Protein AF-A0A1W9X5B7-F1 (afdb_monomer_lite)

Radius of gyration: 15.79 Å; chains: 1; bounding box: 36×24×44 Å

pLDDT: mean 88.83, std 8.89, range [39.59, 96.38]

Secondary structure (DSSP, 8-state):
-EEEEEES-SS-EEEEEEESS-SSEEEEEEE-SSS-EEEEEEE-SSS-EEEEEEE-SSS-EEEEEEE--SS-EEEEEEES-BS-EEEEEEES-BS-EEEEEEES--SSEEEEEEES------

Foldseek 3Di:
DEEQDEEDADCEYEHQHYEEAHPPYYHQDYEYAYPDYYHQDYEYAHPDDEHQHYEYEAYEYEHQDYEYHYAEYYHQHYEYEHAEYEHQDEAYEYCEHAHQDYEEEHVVYYHVHYHYDDDPDD

Sequence (122 aa):
MVGRFVVGDSSALVGQFVVGDSSPLVGWFVVGDSSPLVGWFVVGDSSPLVGRFVVGDRLPLVGRFVVGDCSALVGQFVVGDSSPLVGRFVVGDSSALVGQFVVGDSSPLVGRFVVGDSSPYL

Structure (mmCIF, N/CA/C/O backbone):
data_AF-A0A1W9X5B7-F1
#
_entry.id   AF-A0A1W9X5B7-F1
#
loop_
_atom_site.group_PDB
_atom_site.id
_atom_site.type_symbol
_atom_site.label_atom_id
_atom_site.label_alt_id
_atom_site.label_comp_id
_atom_site.label_asym_id
_atom_site.label_entity_id
_atom_site.label_seq_id
_atom_site.pdbx_PDB_ins_code
_atom_site.Cartn_x
_atom_site.Cartn_y
_atom_site.Cartn_z
_atom_site.occupancy
_atom_site.B_iso_or_equiv
_atom_site.auth_seq_id
_atom_site.auth_comp_id
_atom_site.auth_asym_id
_atom_site.auth_atom_id
_atom_site.pdbx_PDB_model_num
ATOM 1 N N . MET A 1 1 ? 19.102 2.994 -16.096 1.00 81.69 1 MET A N 1
ATOM 2 C CA . MET A 1 1 ? 18.568 3.700 -17.286 1.00 81.69 1 MET A CA 1
ATOM 3 C C . MET A 1 1 ? 17.786 4.930 -16.839 1.00 81.69 1 MET A C 1
ATOM 5 O O . MET A 1 1 ? 17.126 4.844 -15.811 1.00 81.69 1 MET A O 1
ATOM 9 N N . VAL A 1 2 ? 17.872 6.052 -17.569 1.00 87.88 2 VAL A N 1
ATOM 10 C CA . VAL A 1 2 ? 17.114 7.284 -17.269 1.00 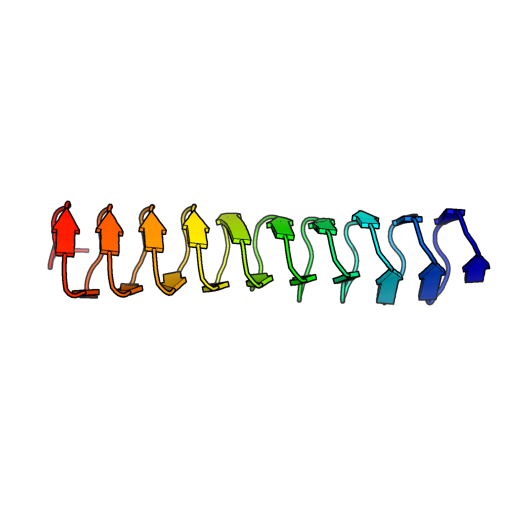87.88 2 VAL A CA 1
ATOM 11 C C . VAL A 1 2 ? 16.281 7.695 -18.479 1.00 87.88 2 VAL A C 1
ATOM 13 O O . VAL A 1 2 ? 16.796 7.689 -19.595 1.00 87.88 2 VAL A O 1
ATOM 16 N N . GLY A 1 3 ? 15.017 8.067 -18.280 1.00 90.88 3 GLY A N 1
ATOM 17 C CA . GLY A 1 3 ? 14.159 8.494 -19.384 1.00 90.88 3 GLY A CA 1
ATOM 18 C C . GLY A 1 3 ? 12.766 8.938 -18.958 1.00 90.88 3 GLY A C 1
ATOM 19 O O . GLY A 1 3 ? 12.404 8.909 -17.788 1.00 90.88 3 GLY A O 1
ATOM 20 N N . ARG A 1 4 ? 11.951 9.364 -19.926 1.00 93.31 4 ARG A N 1
ATOM 21 C CA . ARG A 1 4 ? 10.544 9.699 -19.664 1.00 93.31 4 ARG A CA 1
ATOM 22 C C . ARG A 1 4 ? 9.717 8.442 -19.378 1.00 93.31 4 ARG A C 1
ATOM 24 O O . ARG A 1 4 ? 8.970 8.414 -18.407 1.00 93.31 4 ARG A O 1
ATOM 31 N N . PHE A 1 5 ? 9.906 7.419 -20.204 1.00 95.31 5 PHE A N 1
ATOM 32 C CA . PHE A 1 5 ? 9.345 6.082 -20.049 1.00 95.31 5 PHE A CA 1
ATOM 33 C C . PHE A 1 5 ? 10.513 5.106 -20.006 1.00 95.31 5 PHE A C 1
ATOM 35 O O . PHE A 1 5 ? 11.326 5.084 -20.931 1.00 95.31 5 PHE A O 1
ATOM 42 N N . VAL A 1 6 ? 10.631 4.362 -18.915 1.00 93.06 6 VAL A N 1
ATOM 43 C CA . VAL A 1 6 ? 11.735 3.436 -18.684 1.00 93.06 6 VAL A CA 1
ATOM 44 C C . VAL A 1 6 ? 11.152 2.073 -18.360 1.00 93.06 6 VAL A C 1
ATOM 46 O O . VAL A 1 6 ? 10.420 1.936 -17.384 1.00 93.06 6 VAL A O 1
ATOM 49 N N . VAL A 1 7 ? 11.475 1.088 -19.194 1.00 92.31 7 VAL A N 1
ATOM 50 C CA . VAL A 1 7 ? 11.076 -0.307 -19.002 1.00 92.31 7 VAL A CA 1
ATOM 51 C C . VAL A 1 7 ? 12.308 -1.192 -19.110 1.00 92.31 7 VAL A C 1
ATOM 53 O O . VAL A 1 7 ? 13.096 -1.005 -20.040 1.00 92.31 7 VAL A O 1
ATOM 56 N N . GLY A 1 8 ? 12.478 -2.132 -18.183 1.00 87.88 8 GLY A N 1
ATOM 57 C CA . GLY A 1 8 ? 13.478 -3.192 -18.308 1.00 87.88 8 GLY A CA 1
ATOM 58 C C . GLY A 1 8 ? 14.073 -3.681 -16.989 1.00 87.88 8 GLY A C 1
ATOM 59 O O . GLY A 1 8 ? 13.597 -3.366 -15.901 1.00 87.88 8 GLY A O 1
ATOM 60 N N . ASP A 1 9 ? 15.171 -4.424 -17.121 1.00 85.00 9 ASP A N 1
ATOM 61 C CA . ASP A 1 9 ? 15.699 -5.285 -16.049 1.00 85.00 9 ASP A CA 1
ATOM 62 C C . ASP A 1 9 ? 17.163 -4.924 -15.731 1.00 85.00 9 ASP A C 1
ATOM 64 O O . ASP A 1 9 ? 18.046 -5.765 -15.573 1.00 85.00 9 ASP A O 1
ATOM 68 N N . SER A 1 10 ? 17.462 -3.623 -15.743 1.00 82.00 10 SER A N 1
ATOM 69 C CA . SER A 1 10 ? 18.796 -3.102 -15.430 1.00 82.00 10 SER A CA 1
ATOM 70 C C . SER A 1 10 ? 19.064 -3.108 -13.922 1.00 82.00 10 SER A C 1
ATOM 72 O O . SER A 1 10 ? 18.189 -3.358 -13.108 1.00 82.00 10 SER A O 1
ATOM 74 N N . SER A 1 11 ? 20.275 -2.742 -13.499 1.00 86.75 11 SER A N 1
ATOM 75 C CA . SER A 1 11 ? 20.535 -2.571 -12.065 1.00 86.75 11 SER A CA 1
ATOM 76 C C . SER A 1 11 ? 19.661 -1.485 -11.429 1.00 86.75 11 SER A C 1
ATOM 78 O O . SER A 1 11 ? 19.235 -1.655 -10.304 1.00 86.75 11 SER A O 1
ATOM 80 N N . ALA A 1 12 ? 19.362 -0.388 -12.130 1.00 91.06 12 ALA A N 1
ATOM 81 C CA . ALA A 1 12 ? 18.501 0.683 -11.624 1.00 91.06 12 ALA A CA 1
ATOM 82 C C . ALA A 1 12 ? 17.758 1.395 -12.759 1.00 91.06 12 ALA A C 1
ATOM 84 O O . ALA A 1 12 ? 18.337 1.649 -13.829 1.00 91.06 12 ALA A O 1
ATOM 85 N N . LEU A 1 13 ? 16.511 1.799 -12.511 1.00 92.31 13 LEU A N 1
ATOM 86 C CA . LEU A 1 13 ? 15.679 2.535 -13.464 1.00 92.31 13 LEU A CA 1
ATOM 87 C C . LEU A 1 13 ? 15.143 3.832 -12.852 1.00 92.31 13 LEU A C 1
ATOM 89 O O . LEU A 1 13 ? 14.616 3.836 -11.742 1.00 92.31 13 LEU A O 1
ATOM 93 N N . VAL A 1 14 ? 15.254 4.937 -13.594 1.00 94.12 14 VAL A N 1
ATOM 94 C CA . VAL A 1 14 ? 14.809 6.263 -13.145 1.00 94.12 14 VAL A CA 1
ATOM 95 C C . VAL A 1 14 ? 14.026 6.975 -14.245 1.00 94.12 14 VAL A C 1
ATOM 97 O O . VAL A 1 14 ? 14.517 7.110 -15.364 1.00 94.12 14 VAL A O 1
ATOM 100 N N . GLY A 1 15 ? 12.833 7.492 -13.959 1.00 94.19 15 GLY A N 1
ATOM 101 C CA . GLY A 1 15 ? 12.052 8.185 -14.986 1.00 94.19 15 GLY A CA 1
ATOM 102 C C . GLY A 1 15 ? 10.733 8.786 -14.528 1.00 94.19 15 GLY A C 1
ATOM 103 O O . GLY A 1 15 ? 10.414 8.778 -13.349 1.00 94.19 15 GLY A O 1
ATOM 104 N N . GLN A 1 16 ? 9.941 9.335 -15.454 1.00 94.94 16 GLN A N 1
ATOM 105 C CA . GLN A 1 16 ? 8.574 9.755 -15.103 1.00 94.94 16 GLN A CA 1
ATOM 106 C C . GLN A 1 16 ? 7.667 8.537 -14.912 1.00 94.94 16 GLN A C 1
ATOM 108 O O . GLN A 1 16 ? 6.968 8.463 -13.906 1.00 94.94 16 GLN A O 1
ATOM 113 N N . PHE A 1 17 ? 7.729 7.589 -15.846 1.00 96.00 17 PHE A N 1
ATOM 114 C CA . PHE A 1 17 ? 7.049 6.299 -15.787 1.00 96.00 17 PHE A CA 1
ATOM 115 C C . PHE A 1 17 ? 8.098 5.197 -15.819 1.00 96.00 17 PHE A C 1
ATOM 117 O O . PHE A 1 17 ? 8.897 5.138 -16.759 1.00 96.00 17 PHE A O 1
ATOM 124 N N . VAL A 1 18 ? 8.102 4.353 -14.796 1.00 94.69 18 VAL A N 1
ATOM 125 C CA . VAL A 1 18 ? 9.093 3.295 -14.628 1.00 94.69 18 VAL A CA 1
ATOM 126 C C . VAL A 1 18 ? 8.383 1.969 -14.396 1.00 94.69 18 VAL A C 1
ATOM 128 O O . VAL A 1 18 ? 7.538 1.881 -13.509 1.00 94.69 18 VAL A O 1
ATOM 131 N N . VAL A 1 19 ? 8.727 0.962 -15.198 1.00 93.31 19 VAL A N 1
ATOM 132 C CA . VAL A 1 19 ? 8.225 -0.410 -15.058 1.00 93.31 19 VAL A CA 1
ATOM 133 C C . VAL A 1 19 ? 9.382 -1.400 -15.142 1.00 93.31 19 VAL A C 1
ATOM 135 O O . VAL A 1 19 ? 10.208 -1.287 -16.044 1.00 93.31 19 VAL A O 1
ATOM 138 N N . GLY A 1 20 ? 9.445 -2.384 -14.255 1.00 89.81 20 GLY A N 1
ATOM 139 C CA . GLY A 1 20 ? 10.360 -3.518 -14.410 1.00 89.81 20 GLY A CA 1
ATOM 140 C C . GLY A 1 20 ? 10.835 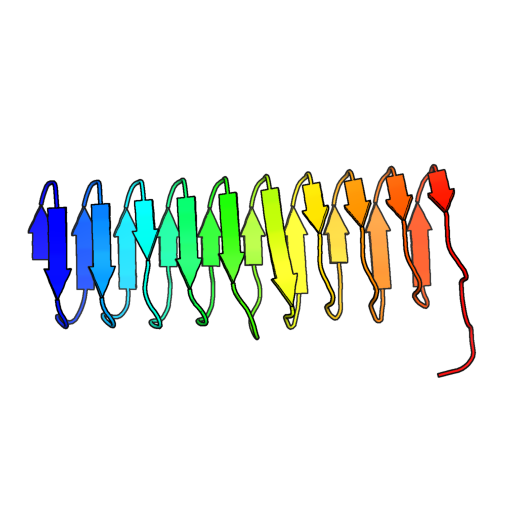-4.089 -13.087 1.00 89.81 20 GLY A C 1
ATOM 141 O O . GLY A 1 20 ? 10.445 -3.612 -12.030 1.00 89.81 20 GLY A O 1
ATOM 142 N N . ASP A 1 21 ? 11.744 -5.056 -13.155 1.00 87.00 21 ASP A N 1
ATOM 143 C CA . ASP A 1 21 ? 12.149 -5.851 -11.985 1.00 87.00 21 ASP A CA 1
ATOM 144 C C . ASP A 1 21 ? 13.564 -5.485 -11.496 1.00 87.00 21 ASP A C 1
ATOM 146 O O . ASP A 1 21 ? 14.318 -6.286 -10.948 1.00 87.00 21 ASP A O 1
ATOM 150 N N . SER A 1 22 ? 13.931 -4.218 -11.699 1.00 83.06 22 SER A N 1
ATOM 151 C CA . SER A 1 22 ? 15.250 -3.631 -11.423 1.00 83.06 22 SER A CA 1
ATOM 152 C C . SER A 1 22 ? 15.344 -3.010 -10.027 1.00 83.06 22 SER A C 1
ATOM 154 O O . SER A 1 22 ? 14.410 -2.346 -9.606 1.00 83.06 22 SER A O 1
ATOM 156 N N . SER A 1 23 ? 16.479 -3.075 -9.335 1.00 85.06 23 SER A N 1
ATOM 157 C CA . SER A 1 23 ? 16.593 -2.619 -7.933 1.00 85.06 23 SER A CA 1
ATOM 158 C C . SER A 1 23 ? 17.644 -1.513 -7.745 1.00 85.06 23 SER A C 1
ATOM 160 O O . SER A 1 23 ? 18.829 -1.849 -7.645 1.00 85.06 23 SER A O 1
ATOM 162 N N . PRO A 1 24 ? 17.286 -0.211 -7.619 1.00 89.69 24 PRO A N 1
ATOM 163 C CA . PRO A 1 24 ? 15.949 0.371 -7.376 1.00 89.69 24 PRO A CA 1
ATOM 164 C C . PRO A 1 24 ? 15.178 0.871 -8.619 1.00 89.69 24 PRO A C 1
ATOM 166 O O . PRO A 1 24 ? 15.777 1.202 -9.651 1.00 89.69 24 PRO A O 1
ATOM 169 N N . LEU A 1 25 ? 13.859 1.073 -8.457 1.00 92.31 25 LEU A N 1
ATOM 170 C CA . LEU A 1 25 ? 12.996 1.842 -9.373 1.00 92.31 25 LEU A CA 1
ATOM 171 C C . LEU A 1 25 ? 12.617 3.199 -8.751 1.00 92.31 25 LEU A C 1
ATOM 173 O O . LEU A 1 25 ? 12.078 3.257 -7.643 1.00 92.31 25 LEU A O 1
ATOM 177 N N . VAL A 1 26 ? 12.834 4.301 -9.475 1.00 93.94 26 VAL A N 1
ATOM 178 C CA . VAL A 1 26 ? 12.505 5.656 -8.992 1.00 93.94 26 VAL A CA 1
ATOM 179 C C . VAL A 1 26 ? 11.768 6.467 -10.051 1.00 93.94 26 VAL A C 1
ATOM 181 O O . VAL A 1 26 ? 12.276 6.667 -11.153 1.00 93.94 26 VAL A O 1
ATOM 184 N N . GLY A 1 27 ? 10.604 7.024 -9.718 1.00 94.00 27 GLY A N 1
ATOM 185 C CA . GLY A 1 27 ? 9.886 7.852 -10.677 1.00 94.00 27 GLY A CA 1
ATOM 186 C C . GLY A 1 27 ? 8.634 8.546 -10.179 1.00 94.00 27 GLY A C 1
ATOM 187 O O . GLY A 1 27 ? 8.369 8.623 -8.988 1.00 94.00 27 GLY A O 1
ATOM 188 N N . TRP A 1 28 ? 7.856 9.111 -11.099 1.00 95.25 28 TRP A N 1
ATOM 189 C CA . TRP A 1 28 ? 6.565 9.705 -10.740 1.00 95.25 28 TRP A CA 1
ATOM 190 C C . TRP A 1 28 ? 5.489 8.623 -10.613 1.00 95.25 28 TRP A C 1
ATOM 192 O O . TRP A 1 28 ? 4.744 8.604 -9.637 1.00 95.25 28 TRP A O 1
ATOM 202 N N . PHE A 1 29 ? 5.477 7.689 -11.562 1.00 95.94 29 PHE A N 1
ATOM 203 C CA . PHE A 1 29 ? 4.694 6.461 -11.554 1.00 95.94 29 PHE A CA 1
ATOM 204 C C . PHE A 1 29 ? 5.651 5.272 -11.644 1.00 95.94 29 PHE A C 1
ATOM 206 O O . PHE A 1 29 ? 6.453 5.204 -12.581 1.00 95.94 29 PHE A O 1
ATOM 213 N N . VAL A 1 30 ? 5.585 4.365 -10.674 1.00 94.25 30 VAL A N 1
ATOM 214 C CA . VAL A 1 30 ? 6.490 3.219 -10.556 1.00 94.25 30 VAL A CA 1
ATOM 215 C C . VAL A 1 30 ? 5.682 1.941 -10.392 1.00 94.25 30 VAL A C 1
ATOM 217 O O . VAL A 1 30 ? 4.815 1.879 -9.523 1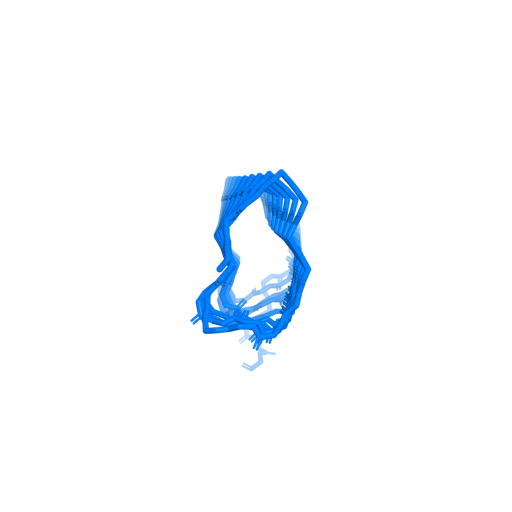.00 94.25 30 VAL A O 1
ATOM 220 N N . VAL A 1 31 ? 5.982 0.939 -11.218 1.00 93.38 31 VAL A N 1
ATOM 221 C CA . VAL A 1 31 ? 5.425 -0.415 -11.118 1.00 93.38 31 VAL A CA 1
ATOM 222 C C . VAL A 1 31 ? 6.552 -1.434 -11.186 1.00 93.38 31 VAL A C 1
ATOM 224 O O . VAL A 1 31 ? 7.415 -1.318 -12.054 1.00 93.38 31 VAL A O 1
ATOM 227 N N . GLY A 1 32 ? 6.554 -2.436 -10.319 1.00 89.56 32 GLY A N 1
ATOM 228 C CA . GLY A 1 32 ? 7.519 -3.528 -10.423 1.00 89.56 32 GLY A CA 1
ATOM 229 C C . GLY A 1 32 ? 7.660 -4.334 -9.147 1.00 89.56 32 GLY A C 1
ATOM 230 O O . GLY A 1 32 ? 7.212 -3.906 -8.087 1.00 89.56 32 GLY A O 1
ATOM 231 N N . ASP A 1 33 ? 8.351 -5.463 -9.248 1.00 85.12 33 ASP A N 1
ATOM 232 C CA . ASP A 1 33 ? 8.475 -6.421 -8.146 1.00 85.12 33 ASP A CA 1
ATOM 233 C C . ASP A 1 33 ? 9.879 -6.411 -7.517 1.00 85.12 33 ASP A C 1
ATOM 235 O O . ASP A 1 33 ? 10.386 -7.413 -7.013 1.00 85.12 33 ASP A O 1
ATOM 239 N N . SER A 1 34 ? 10.536 -5.249 -7.523 1.00 78.44 34 SER A N 1
ATOM 240 C CA . SER A 1 34 ? 11.939 -5.087 -7.123 1.00 78.44 34 SER A CA 1
ATOM 241 C C . SER A 1 34 ? 12.137 -4.179 -5.906 1.00 78.44 34 SER A C 1
ATOM 243 O O . SER A 1 34 ? 11.207 -3.588 -5.395 1.00 78.44 34 SER A O 1
ATOM 245 N N . SER A 1 35 ? 13.342 -4.046 -5.367 1.00 81.44 35 SER A N 1
ATOM 246 C CA . SER A 1 35 ? 13.560 -3.368 -4.082 1.00 81.44 35 SER A CA 1
ATOM 247 C C . SER A 1 35 ? 14.620 -2.277 -4.193 1.00 81.44 35 SER A C 1
ATOM 249 O O . SER A 1 35 ? 15.725 -2.574 -4.646 1.00 81.44 35 SER A O 1
ATOM 251 N N . PRO A 1 36 ? 14.397 -1.045 -3.693 1.00 88.38 36 PRO A N 1
ATOM 252 C CA . PRO A 1 36 ? 13.136 -0.364 -3.335 1.00 88.38 36 PRO A CA 1
ATOM 253 C C . PRO A 1 36 ? 12.374 0.252 -4.530 1.00 88.38 36 PRO A C 1
ATOM 255 O O . PRO A 1 36 ? 12.979 0.554 -5.564 1.00 88.38 36 PRO A O 1
ATOM 258 N N . LEU A 1 37 ? 11.082 0.565 -4.330 1.00 91.62 37 LEU A N 1
ATOM 259 C CA . LEU A 1 37 ? 10.278 1.414 -5.228 1.00 91.62 37 LEU A CA 1
ATOM 260 C C . LEU A 1 37 ? 9.991 2.771 -4.583 1.00 91.62 37 LEU A C 1
ATOM 262 O O . LEU A 1 37 ? 9.440 2.849 -3.482 1.00 91.62 37 LEU A O 1
ATOM 266 N N . VAL A 1 38 ? 10.294 3.855 -5.302 1.00 93.69 38 VAL A N 1
ATOM 267 C CA . VAL A 1 38 ? 10.075 5.221 -4.806 1.00 93.69 38 VAL A CA 1
ATOM 268 C C . VAL A 1 38 ? 9.390 6.091 -5.850 1.00 93.69 38 VAL A C 1
ATOM 270 O O . VAL A 1 38 ? 9.914 6.280 -6.949 1.00 93.69 38 VAL A O 1
ATOM 273 N N . GLY A 1 39 ? 8.259 6.704 -5.494 1.00 93.31 39 GLY A N 1
ATOM 274 C CA . GLY A 1 39 ? 7.601 7.629 -6.409 1.00 93.31 39 GLY A CA 1
ATOM 275 C C . GLY A 1 39 ? 6.379 8.367 -5.893 1.00 93.31 39 GLY A C 1
ATOM 276 O O . GLY A 1 39 ? 6.084 8.391 -4.706 1.00 93.31 39 GLY A O 1
ATOM 277 N N . TRP A 1 40 ? 5.657 9.036 -6.790 1.00 95.38 40 TRP A N 1
ATOM 278 C CA . TRP A 1 40 ? 4.387 9.675 -6.430 1.00 95.38 40 TRP A CA 1
ATOM 279 C C . TRP A 1 40 ? 3.254 8.653 -6.359 1.00 95.38 40 TRP A C 1
ATOM 281 O O . TRP A 1 40 ? 2.477 8.673 -5.404 1.00 95.38 40 TRP A O 1
ATOM 291 N N . PHE A 1 41 ? 3.195 7.764 -7.343 1.00 95.81 41 PHE A N 1
ATOM 292 C CA . PHE A 1 41 ? 2.330 6.596 -7.383 1.00 95.81 41 PHE A CA 1
ATOM 293 C C . PHE A 1 41 ? 3.202 5.351 -7.521 1.00 95.81 41 PHE A C 1
ATOM 295 O O . PHE A 1 41 ? 4.039 5.290 -8.424 1.00 95.81 41 PHE A O 1
ATOM 302 N N . VAL A 1 42 ? 3.029 4.396 -6.615 1.00 94.00 42 VAL A N 1
ATOM 303 C CA . VAL A 1 42 ? 3.863 3.200 -6.520 1.00 94.00 42 VAL A CA 1
ATOM 304 C C . VAL A 1 42 ? 2.971 1.972 -6.407 1.00 94.00 42 VAL A C 1
ATOM 306 O O . VAL A 1 42 ? 2.090 1.946 -5.549 1.00 94.00 42 VAL A O 1
ATOM 309 N N . VAL A 1 43 ? 3.208 0.981 -7.266 1.00 93.00 43 VAL A N 1
ATOM 310 C CA . VAL A 1 43 ? 2.554 -0.333 -7.221 1.00 93.00 43 VAL A CA 1
ATOM 311 C C . VAL A 1 43 ? 3.604 -1.427 -7.298 1.00 93.00 43 VAL A C 1
ATOM 313 O O . VAL A 1 43 ? 4.470 -1.365 -8.166 1.00 93.00 43 VAL A O 1
ATOM 316 N N . GLY A 1 44 ? 3.533 -2.428 -6.433 1.00 89.00 44 GLY A N 1
ATOM 317 C CA . GLY A 1 44 ? 4.463 -3.551 -6.497 1.00 89.00 44 GLY A CA 1
ATOM 318 C C . GLY A 1 44 ? 4.417 -4.437 -5.268 1.00 89.00 44 GLY A C 1
ATOM 319 O O . GLY A 1 44 ? 3.947 -4.018 -4.215 1.00 89.00 44 GLY A O 1
ATOM 320 N N . ASP A 1 45 ? 4.965 -5.638 -5.394 1.00 83.31 45 ASP A N 1
ATOM 321 C CA . ASP A 1 45 ? 4.919 -6.666 -4.347 1.00 83.31 45 ASP A CA 1
ATOM 322 C C . ASP A 1 45 ? 6.222 -6.764 -3.534 1.00 83.31 45 ASP A C 1
ATOM 324 O O . ASP A 1 45 ? 6.575 -7.811 -2.980 1.00 83.31 45 ASP A O 1
ATOM 328 N N . SER A 1 46 ? 6.989 -5.679 -3.503 1.00 75.06 46 SER A N 1
ATOM 329 C CA . SER A 1 46 ? 8.373 -5.648 -3.037 1.00 75.06 46 SER A CA 1
ATOM 330 C C . SER A 1 46 ? 8.582 -4.712 -1.836 1.00 75.06 46 SER A C 1
ATOM 332 O O . S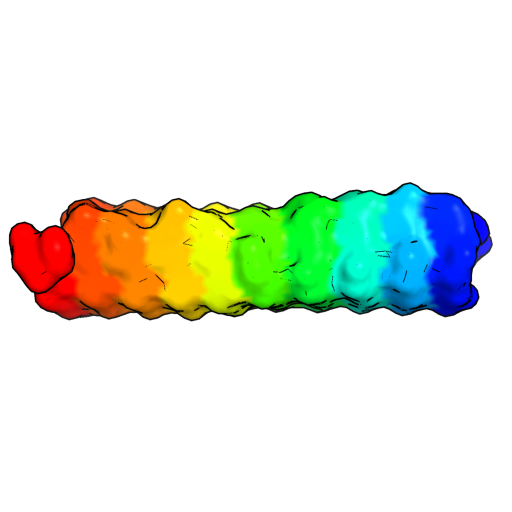ER A 1 46 ? 7.637 -4.248 -1.218 1.00 75.06 46 SER A O 1
ATOM 334 N N . SER A 1 47 ? 9.819 -4.505 -1.372 1.00 75.06 47 SER A N 1
ATOM 335 C CA . SER A 1 47 ? 10.093 -3.729 -0.146 1.00 75.06 47 SER A CA 1
ATOM 336 C C . SER A 1 47 ? 11.268 -2.798 -0.328 1.00 75.06 47 SER A C 1
ATOM 338 O O . SER A 1 47 ? 12.249 -3.219 -0.924 1.00 75.06 47 SER A O 1
ATOM 340 N N . PRO A 1 48 ? 11.287 -1.622 0.305 1.00 85.00 48 PRO A N 1
ATOM 341 C CA . PRO A 1 48 ? 10.136 -0.835 0.745 1.00 85.00 48 PRO A CA 1
ATOM 342 C C . PRO A 1 48 ? 9.441 -0.148 -0.441 1.00 85.00 48 PRO A C 1
ATOM 344 O O . PRO A 1 48 ? 10.103 0.227 -1.415 1.00 85.00 48 PRO A O 1
ATOM 347 N N . LEU A 1 49 ? 8.129 0.085 -0.320 1.00 89.75 49 LEU A N 1
ATOM 348 C CA . LEU A 1 49 ? 7.384 0.971 -1.219 1.00 89.75 49 LEU A CA 1
ATOM 349 C C . LEU A 1 49 ? 7.152 2.321 -0.541 1.00 89.75 49 LEU A C 1
ATOM 351 O O . LEU A 1 49 ? 6.533 2.404 0.524 1.00 89.75 49 LEU A O 1
ATOM 355 N N . VAL A 1 50 ? 7.623 3.393 -1.178 1.00 92.00 50 VAL A N 1
ATOM 356 C CA . VAL A 1 50 ? 7.515 4.750 -0.634 1.00 92.00 50 VAL A CA 1
ATOM 357 C C . VAL A 1 50 ? 6.917 5.696 -1.662 1.00 92.00 50 VAL A C 1
ATOM 359 O O . VAL A 1 50 ? 7.484 5.908 -2.735 1.00 92.00 50 VAL A O 1
ATOM 362 N N . GLY A 1 51 ? 5.808 6.343 -1.309 1.00 92.38 51 GLY A N 1
ATOM 363 C CA . GLY A 1 51 ? 5.229 7.342 -2.192 1.00 92.38 51 GLY A CA 1
ATOM 364 C C . GLY A 1 51 ? 4.050 8.121 -1.647 1.00 92.38 51 GLY A C 1
ATOM 365 O O . GLY A 1 51 ? 3.735 8.080 -0.466 1.00 92.38 51 GLY A O 1
ATOM 366 N N . ARG A 1 52 ? 3.380 8.897 -2.502 1.00 93.94 52 ARG A N 1
ATOM 367 C CA . ARG A 1 52 ? 2.149 9.587 -2.084 1.00 93.94 52 ARG A CA 1
ATOM 368 C C . ARG A 1 52 ? 0.960 8.631 -2.108 1.00 93.94 52 ARG A C 1
ATOM 370 O O . ARG A 1 52 ? 0.164 8.660 -1.175 1.00 93.94 52 ARG A O 1
ATOM 377 N N . PHE A 1 53 ? 0.858 7.827 -3.157 1.00 95.69 53 PHE A N 1
ATOM 378 C CA . PHE A 1 53 ? -0.106 6.746 -3.314 1.00 95.69 53 PHE A CA 1
ATOM 379 C C . PHE A 1 53 ? 0.673 5.454 -3.467 1.00 95.69 53 PHE A C 1
ATOM 381 O O . PHE A 1 53 ? 1.537 5.368 -4.340 1.00 95.69 53 PHE A O 1
ATOM 388 N N . VAL A 1 54 ? 0.390 4.491 -2.604 1.00 93.81 54 VAL A N 1
ATOM 389 C CA . VAL A 1 54 ? 1.140 3.248 -2.543 1.00 93.81 54 VAL A CA 1
ATOM 390 C C . VAL A 1 54 ? 0.163 2.086 -2.484 1.00 93.81 54 VAL A C 1
ATOM 392 O O . VAL A 1 54 ? -0.736 2.093 -1.645 1.00 93.81 54 VAL A O 1
ATOM 395 N N . VAL A 1 55 ? 0.335 1.129 -3.391 1.00 93.25 55 VAL A N 1
ATOM 396 C CA . VAL A 1 55 ? -0.420 -0.124 -3.431 1.00 93.25 55 VAL A CA 1
ATOM 397 C C . VAL A 1 55 ? 0.562 -1.282 -3.495 1.00 93.25 55 VAL A C 1
ATOM 399 O O . VAL A 1 55 ? 1.500 -1.223 -4.285 1.00 93.25 55 VAL A O 1
ATOM 402 N N . GLY A 1 56 ? 0.371 -2.326 -2.703 1.00 89.31 56 GLY A N 1
ATOM 403 C CA . GLY A 1 56 ? 1.246 -3.489 -2.788 1.00 89.31 56 GLY A CA 1
ATOM 404 C C . GLY A 1 56 ? 1.112 -4.433 -1.615 1.00 89.31 56 GLY A C 1
ATOM 405 O O . GLY A 1 56 ? 0.585 -4.057 -0.572 1.00 89.31 56 GLY A O 1
ATOM 406 N N . ASP A 1 57 ? 1.648 -5.633 -1.783 1.00 84.44 57 ASP A N 1
ATOM 407 C CA . ASP A 1 57 ? 1.477 -6.707 -0.814 1.00 84.44 57 ASP A CA 1
ATOM 408 C C . ASP A 1 57 ? 2.802 -7.128 -0.157 1.00 84.44 57 ASP A C 1
ATOM 410 O O . ASP A 1 57 ? 3.905 -6.825 -0.614 1.00 84.44 57 ASP A O 1
ATOM 414 N N . ARG A 1 58 ? 2.683 -7.879 0.945 1.00 73.81 58 ARG A N 1
ATOM 415 C CA . ARG A 1 58 ? 3.740 -8.587 1.700 1.00 73.81 58 ARG A CA 1
ATOM 416 C C . ARG A 1 58 ? 4.695 -7.733 2.542 1.00 73.81 58 ARG A C 1
ATOM 418 O O . ARG A 1 58 ? 5.361 -8.284 3.419 1.00 73.81 58 ARG A O 1
ATOM 425 N N . LEU A 1 59 ? 4.823 -6.429 2.298 1.00 77.50 59 LEU A N 1
ATOM 426 C CA . LEU A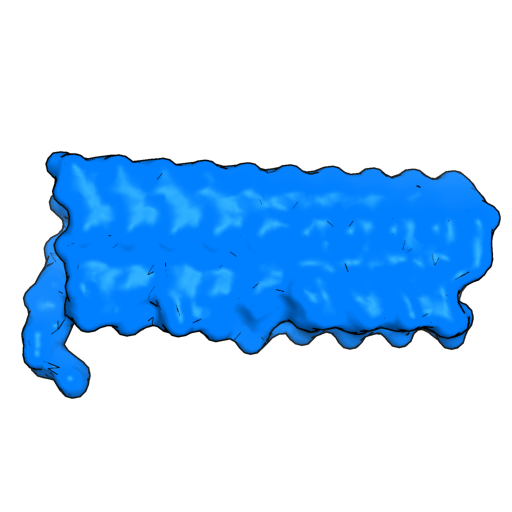 1 59 ? 5.981 -5.639 2.753 1.00 77.50 59 LEU A CA 1
ATOM 427 C C . LEU A 1 59 ? 5.628 -4.206 3.216 1.00 77.50 59 LEU A C 1
ATOM 429 O O . LEU A 1 59 ? 4.540 -3.730 2.922 1.00 77.50 59 LEU A O 1
ATOM 433 N N . PRO A 1 60 ? 6.490 -3.497 3.980 1.00 85.50 60 PRO A N 1
ATOM 434 C CA . PRO A 1 60 ? 6.102 -2.222 4.577 1.00 85.50 60 PRO A CA 1
ATOM 435 C C . PRO A 1 60 ? 5.832 -1.150 3.515 1.00 85.50 60 PRO A C 1
ATOM 437 O O . PRO A 1 60 ? 6.717 -0.820 2.716 1.00 85.50 60 PRO A O 1
ATOM 440 N N . LEU A 1 61 ? 4.636 -0.562 3.555 1.00 90.06 61 LEU A N 1
ATOM 441 C CA . LEU A 1 61 ? 4.229 0.507 2.646 1.00 90.06 61 LEU A CA 1
ATOM 442 C C . LEU A 1 61 ? 4.087 1.832 3.395 1.00 90.06 61 LEU A C 1
ATOM 444 O O . LEU A 1 61 ? 3.426 1.924 4.434 1.00 90.06 61 LEU A O 1
ATOM 448 N N . VAL A 1 62 ? 4.699 2.882 2.844 1.00 92.00 62 VAL A N 1
ATOM 449 C CA . VAL A 1 62 ? 4.729 4.210 3.465 1.00 92.00 62 VAL A CA 1
ATOM 450 C C . VAL A 1 62 ? 4.261 5.271 2.486 1.00 92.00 62 VAL A C 1
ATOM 452 O O . VAL A 1 62 ? 4.876 5.492 1.440 1.00 92.00 62 VAL A O 1
ATOM 455 N N . GLY A 1 63 ? 3.213 6.005 2.855 1.00 92.62 63 GLY A N 1
ATOM 456 C CA . GLY A 1 63 ? 2.746 7.091 2.013 1.00 92.62 63 GLY A CA 1
ATOM 457 C C . GLY A 1 63 ? 1.632 7.951 2.567 1.00 92.62 63 GLY A C 1
ATOM 458 O O . GLY A 1 63 ? 1.331 7.950 3.751 1.00 92.62 63 GLY A O 1
ATOM 459 N N . ARG A 1 64 ? 1.010 8.760 1.708 1.00 94.75 64 ARG A N 1
ATOM 460 C CA . ARG A 1 64 ? -0.167 9.539 2.117 1.00 94.75 64 ARG A CA 1
ATOM 461 C C . ARG A 1 64 ? -1.427 8.679 2.065 1.00 94.75 64 ARG A C 1
ATOM 463 O O . ARG A 1 64 ? -2.218 8.731 3.001 1.00 94.75 64 ARG A O 1
ATOM 470 N N . PHE A 1 65 ? -1.586 7.932 0.983 1.00 95.94 65 PHE A N 1
ATOM 471 C CA . PHE A 1 65 ? -2.626 6.936 0.773 1.00 95.94 65 PHE A CA 1
ATOM 472 C C . PHE A 1 65 ? -1.935 5.600 0.563 1.00 95.94 65 PHE A C 1
ATOM 474 O O . PHE A 1 65 ? -1.099 5.489 -0.335 1.00 95.94 65 PHE A O 1
ATOM 481 N N . VAL A 1 66 ? -2.259 4.630 1.403 1.00 93.88 66 VAL A N 1
ATOM 482 C CA . VAL A 1 66 ? -1.621 3.320 1.400 1.00 93.88 66 VAL A CA 1
ATOM 483 C C . VAL A 1 66 ? -2.707 2.259 1.384 1.00 93.88 66 VAL A C 1
ATOM 485 O O . VAL A 1 66 ? -3.633 2.328 2.193 1.00 93.88 66 VAL A O 1
ATOM 488 N N . VAL A 1 67 ? -2.606 1.326 0.442 1.00 93.44 67 VAL A N 1
ATOM 489 C CA . VAL A 1 67 ? -3.515 0.188 0.305 1.00 93.44 67 VAL A CA 1
ATOM 490 C C . VAL A 1 67 ? -2.700 -1.088 0.144 1.00 93.44 67 VAL A C 1
ATOM 492 O O . VAL A 1 67 ? -1.754 -1.084 -0.637 1.00 93.44 67 VAL A O 1
ATOM 495 N N . GLY A 1 68 ? -3.061 -2.167 0.825 1.00 90.56 68 GLY A N 1
ATOM 496 C CA . GLY A 1 68 ? -2.450 -3.473 0.570 1.00 90.56 68 GLY A CA 1
ATOM 497 C C . GLY A 1 68 ? -2.418 -4.376 1.785 1.00 90.56 68 GLY A C 1
ATOM 498 O O . GLY A 1 68 ? -2.741 -3.925 2.879 1.00 90.56 68 GLY A O 1
ATOM 499 N N . ASP A 1 69 ? -1.975 -5.615 1.591 1.00 88.75 69 ASP A N 1
ATOM 500 C CA . ASP A 1 69 ? -1.945 -6.615 2.659 1.00 88.75 69 ASP A CA 1
ATOM 501 C C . ASP A 1 69 ? -0.505 -7.034 2.955 1.00 88.75 69 ASP A C 1
ATOM 503 O O . ASP A 1 69 ? 0.171 -7.671 2.141 1.00 88.75 69 ASP A O 1
ATOM 507 N N . CYS A 1 70 ? 0.033 -6.627 4.105 1.00 85.50 70 CYS A N 1
ATOM 508 C CA . CYS A 1 70 ? 1.485 -6.613 4.284 1.00 85.50 70 CYS A CA 1
ATOM 509 C C . CYS A 1 70 ? 1.969 -6.678 5.738 1.00 85.50 70 CYS A C 1
ATOM 511 O O . CYS A 1 70 ? 1.202 -6.889 6.669 1.00 85.50 70 CYS A O 1
ATOM 513 N N . SER A 1 71 ? 3.275 -6.498 5.963 1.00 88.94 71 SER A N 1
ATOM 514 C CA . SER A 1 71 ? 3.819 -6.462 7.322 1.00 88.94 71 SER A CA 1
ATOM 515 C C . SER A 1 71 ? 3.529 -5.155 8.057 1.00 88.94 71 SER A C 1
ATOM 517 O O . SER A 1 71 ? 3.323 -5.202 9.260 1.00 88.94 71 SER A O 1
ATOM 519 N N . ALA A 1 72 ? 3.483 -4.000 7.387 1.00 90.62 72 ALA A N 1
ATOM 520 C CA . ALA A 1 72 ? 3.171 -2.726 8.034 1.00 90.62 72 ALA A CA 1
ATOM 521 C C . ALA A 1 72 ? 2.664 -1.682 7.038 1.00 90.62 72 ALA A C 1
ATOM 523 O O . ALA A 1 72 ? 3.254 -1.482 5.976 1.00 90.62 72 ALA A O 1
ATOM 524 N N . LEU A 1 73 ? 1.643 -0.928 7.429 1.00 92.12 73 LEU A N 1
ATOM 525 C CA . LEU A 1 73 ? 1.088 0.145 6.612 1.00 92.12 73 LEU A CA 1
ATOM 526 C C . LEU A 1 73 ? 1.142 1.466 7.372 1.00 92.12 73 LEU A C 1
ATOM 528 O O . LEU A 1 73 ? 0.584 1.586 8.463 1.00 92.12 73 LEU A O 1
ATOM 532 N N . VAL A 1 74 ? 1.785 2.482 6.792 1.00 94.38 74 VAL A N 1
ATOM 533 C CA . VAL A 1 74 ? 1.937 3.794 7.436 1.00 94.38 74 VAL A CA 1
ATOM 534 C C . VAL A 1 74 ? 1.526 4.920 6.500 1.00 94.38 74 VAL A C 1
ATOM 536 O O . VAL A 1 74 ? 2.160 5.152 5.470 1.00 94.38 74 VAL A O 1
ATOM 539 N N . GLY A 1 75 ? 0.515 5.701 6.889 1.00 94.12 75 GLY A N 1
ATOM 540 C CA . GLY A 1 75 ? 0.132 6.867 6.103 1.00 94.12 75 GLY A CA 1
ATOM 541 C C . GLY A 1 75 ? -0.932 7.783 6.682 1.00 94.12 75 GLY A C 1
ATOM 542 O O . GLY A 1 75 ? -1.262 7.727 7.855 1.00 94.12 75 GLY A O 1
ATOM 543 N N . GLN A 1 76 ? -1.469 8.704 5.877 1.00 95.62 76 GLN A N 1
ATOM 544 C CA . GLN A 1 76 ? -2.611 9.517 6.325 1.00 95.62 76 GLN A CA 1
ATOM 545 C C . GLN A 1 76 ? -3.922 8.741 6.202 1.00 95.62 76 GLN A C 1
ATOM 547 O O . GLN A 1 76 ? -4.741 8.797 7.115 1.00 95.62 76 GLN A O 1
ATOM 552 N N . PHE A 1 77 ? -4.099 8.037 5.088 1.00 96.31 77 PHE A N 1
ATOM 553 C CA . PHE A 1 77 ? -5.218 7.148 4.812 1.00 96.31 77 PHE A CA 1
ATOM 554 C C . PHE A 1 77 ? -4.652 5.770 4.531 1.00 96.31 77 PHE A C 1
ATOM 556 O O . PHE A 1 77 ? -3.821 5.627 3.632 1.00 96.31 77 PHE A O 1
ATOM 563 N N . VAL A 1 78 ? -5.082 4.794 5.312 1.00 94.88 78 VAL A N 1
ATOM 564 C CA . VAL A 1 78 ? -4.536 3.449 5.269 1.00 94.88 78 VAL A CA 1
ATOM 565 C C . VAL A 1 78 ? -5.680 2.451 5.190 1.00 94.88 78 VAL A C 1
ATOM 567 O O . VAL A 1 78 ? -6.613 2.542 5.988 1.00 94.88 78 VAL A O 1
ATOM 570 N N . VAL A 1 79 ? -5.615 1.552 4.209 1.00 94.25 79 VAL A N 1
ATOM 571 C CA . VAL A 1 79 ? -6.613 0.504 3.977 1.00 94.25 79 VAL A CA 1
ATOM 572 C C . VAL A 1 79 ? -5.920 -0.837 3.744 1.00 94.25 79 VAL A C 1
ATOM 574 O O . VAL A 1 79 ? -4.976 -0.888 2.964 1.00 94.25 79 VAL A O 1
ATOM 577 N N . GLY A 1 80 ? -6.409 -1.908 4.354 1.00 91.31 80 GLY A N 1
ATOM 578 C CA . GLY A 1 80 ? -5.926 -3.275 4.125 1.00 91.31 80 GLY A CA 1
ATOM 579 C C . GLY A 1 80 ? -5.534 -3.959 5.423 1.00 91.31 80 GLY A C 1
ATOM 580 O O . GLY A 1 80 ? -5.744 -3.397 6.497 1.00 91.31 80 GLY A O 1
ATOM 581 N N . ASP A 1 81 ? -4.942 -5.141 5.318 1.00 87.81 81 ASP A N 1
ATOM 582 C CA . ASP A 1 81 ? -4.678 -5.998 6.468 1.00 87.81 81 ASP A CA 1
ATOM 583 C C . ASP A 1 81 ? -3.168 -6.118 6.723 1.00 87.81 81 ASP A C 1
ATOM 585 O O . ASP A 1 81 ? -2.378 -6.462 5.842 1.00 87.81 81 ASP A O 1
ATOM 589 N N . SER A 1 82 ? -2.704 -5.792 7.935 1.00 83.81 82 SER A N 1
ATOM 590 C CA . SER A 1 82 ? -1.259 -5.862 8.230 1.00 83.81 82 SER A CA 1
ATOM 591 C C . SER A 1 82 ? -0.918 -6.056 9.707 1.00 83.81 82 SER A C 1
ATOM 593 O O . SER A 1 82 ? -1.737 -6.523 10.491 1.00 83.81 82 SER A O 1
ATOM 595 N N . SER A 1 83 ? 0.325 -5.799 10.120 1.00 84.31 83 SER A N 1
ATOM 596 C CA . SER A 1 83 ? 0.767 -5.925 11.513 1.00 84.31 83 SER A CA 1
ATOM 597 C C . SER A 1 83 ? 1.975 -5.021 11.811 1.00 84.31 83 SER A C 1
ATOM 599 O O . SER A 1 83 ? 3.070 -5.555 12.012 1.00 84.31 83 SER A O 1
ATOM 601 N N . PRO A 1 84 ? 1.836 -3.670 11.858 1.00 89.69 84 PRO A N 1
ATOM 602 C CA . PRO A 1 84 ? 0.627 -2.885 12.194 1.00 89.69 84 PRO A CA 1
ATOM 603 C C . PRO A 1 84 ? 0.103 -1.909 11.107 1.00 89.69 84 PRO A C 1
ATOM 605 O O . PRO A 1 84 ? 0.832 -1.543 10.183 1.00 89.69 84 PRO A O 1
ATOM 608 N N . LEU A 1 85 ? -1.117 -1.378 11.302 1.00 91.69 85 LEU A N 1
ATOM 609 C CA . LEU A 1 85 ? -1.686 -0.247 10.543 1.00 91.69 85 LEU A CA 1
ATOM 610 C C . LEU A 1 85 ? -1.604 1.067 11.343 1.00 91.69 85 LEU A C 1
ATOM 612 O O . LEU A 1 85 ? -2.157 1.185 12.439 1.00 91.69 85 LEU A O 1
ATOM 616 N N . VAL A 1 86 ? -0.983 2.103 10.771 1.00 94.19 86 VAL A N 1
ATOM 617 C CA . VAL A 1 86 ? -0.819 3.412 11.423 1.00 94.19 86 VAL A CA 1
ATOM 618 C C . VAL A 1 86 ? -1.203 4.554 10.491 1.00 94.19 86 VAL A C 1
ATOM 620 O O . VAL A 1 86 ? -0.584 4.761 9.447 1.00 94.19 86 VAL A O 1
ATOM 623 N N . GLY A 1 87 ? -2.160 5.385 10.905 1.00 94.50 87 GLY A N 1
ATOM 624 C CA . GLY A 1 87 ? -2.473 6.587 10.151 1.00 94.50 87 GLY A CA 1
ATOM 625 C C . GLY A 1 87 ? -3.483 7.536 10.761 1.00 94.50 87 GLY A C 1
ATOM 626 O O . GLY A 1 87 ? -3.812 7.461 11.933 1.00 94.50 87 GLY A O 1
ATOM 627 N N . ARG A 1 88 ? -3.973 8.505 9.983 1.00 95.50 88 ARG A N 1
ATOM 628 C CA . ARG A 1 88 ? -5.042 9.399 10.460 1.00 95.50 88 ARG A CA 1
ATOM 629 C C . ARG A 1 88 ? -6.409 8.731 10.325 1.00 95.50 88 ARG A C 1
ATOM 631 O O . ARG A 1 88 ? -7.204 8.808 11.258 1.00 95.50 88 ARG A O 1
ATOM 638 N N . PHE A 1 89 ? -6.647 8.102 9.182 1.00 96.38 89 PHE A N 1
ATOM 639 C CA . PHE A 1 89 ? -7.798 7.261 8.883 1.00 96.38 89 PHE A CA 1
ATOM 640 C C . PHE A 1 89 ? -7.280 5.864 8.566 1.00 96.38 89 PHE A C 1
ATOM 642 O O . PHE A 1 89 ? -6.460 5.720 7.660 1.00 96.38 89 PHE A O 1
ATOM 649 N N . VAL A 1 90 ? -7.736 4.875 9.321 1.00 94.44 90 VAL A N 1
ATOM 650 C CA . VAL A 1 90 ? -7.292 3.487 9.212 1.00 94.44 90 VAL A CA 1
ATOM 651 C C . VAL A 1 90 ? -8.515 2.597 9.035 1.00 94.44 90 VAL A C 1
ATOM 653 O O . VAL A 1 90 ? -9.472 2.733 9.798 1.00 94.44 90 VAL A O 1
ATOM 656 N N . VAL A 1 91 ? -8.486 1.730 8.026 1.00 93.94 91 VAL A N 1
ATOM 657 C CA . VAL A 1 91 ? -9.531 0.742 7.740 1.00 93.94 91 VAL A CA 1
ATOM 658 C C . VAL A 1 91 ? -8.887 -0.618 7.473 1.00 93.94 91 VAL A C 1
ATOM 660 O O . VAL A 1 91 ? -8.022 -0.697 6.609 1.00 93.94 91 VAL A O 1
ATOM 663 N N . GLY A 1 92 ? -9.327 -1.668 8.155 1.00 91.44 92 GLY A N 1
ATOM 664 C CA . GLY A 1 92 ? -8.860 -3.042 7.940 1.00 91.44 92 GLY A CA 1
ATOM 665 C C . GLY A 1 92 ? -8.510 -3.742 9.244 1.00 91.44 92 GLY A C 1
ATOM 666 O O . GLY A 1 92 ? -8.664 -3.155 10.318 1.00 91.44 92 GLY A O 1
ATOM 667 N N . ASP A 1 93 ? -8.021 -4.971 9.142 1.00 88.94 93 ASP A N 1
ATOM 668 C CA . ASP A 1 93 ? -7.798 -5.849 10.285 1.00 88.94 93 ASP A CA 1
ATOM 669 C C . ASP A 1 93 ? -6.297 -6.073 10.521 1.00 88.94 93 ASP A C 1
ATOM 671 O O . ASP A 1 93 ? -5.487 -6.210 9.601 1.00 88.94 93 ASP A O 1
ATOM 675 N N . SER A 1 94 ? -5.865 -6.064 11.784 1.00 88.50 94 SER A N 1
ATOM 676 C CA . SER A 1 94 ? -4.440 -6.251 12.102 1.00 88.50 94 SER A CA 1
ATOM 677 C C . SER A 1 94 ? -4.168 -6.679 13.532 1.00 88.50 94 SER A C 1
ATOM 679 O O . SER A 1 94 ? -5.051 -6.724 14.381 1.00 88.50 94 SER A O 1
ATOM 681 N N . SER A 1 95 ? -2.890 -6.905 13.841 1.00 88.44 95 SER A N 1
ATOM 682 C CA . SER A 1 95 ? -2.440 -6.968 15.234 1.00 88.44 95 SER A CA 1
ATOM 683 C C . SER A 1 95 ? -2.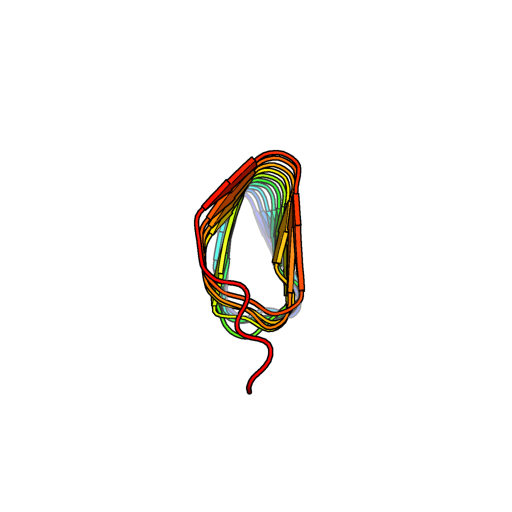524 -5.621 15.963 1.00 88.44 95 SER A C 1
ATOM 685 O O . SER A 1 95 ? -2.630 -5.622 17.182 1.00 88.44 95 SER A O 1
ATOM 687 N N . ALA A 1 96 ? -2.498 -4.475 15.271 1.00 89.75 96 ALA A N 1
ATOM 688 C CA . ALA A 1 96 ? -2.648 -3.161 15.898 1.00 89.75 96 ALA A CA 1
ATOM 689 C C . ALA A 1 96 ? -3.129 -2.094 14.904 1.00 89.75 96 ALA A C 1
ATOM 691 O O . ALA A 1 96 ? -2.445 -1.827 13.909 1.00 89.75 96 ALA A O 1
ATOM 692 N N . LEU A 1 97 ? -4.233 -1.413 15.232 1.00 91.12 97 LEU A N 1
ATOM 693 C CA . LEU A 1 97 ? -4.698 -0.221 14.514 1.00 91.12 97 LEU A CA 1
ATOM 694 C C . LEU A 1 97 ? -4.442 1.038 15.344 1.00 91.12 97 LEU A C 1
ATOM 696 O O . LEU A 1 97 ? -4.915 1.159 16.476 1.00 91.12 97 LEU A O 1
ATOM 700 N N . VAL A 1 98 ? -3.756 2.023 14.760 1.00 93.12 98 VAL A N 1
ATOM 701 C CA . VAL A 1 98 ? -3.500 3.317 15.410 1.00 93.12 98 VAL A CA 1
ATOM 702 C C . VAL A 1 98 ? -3.910 4.470 14.502 1.00 93.12 98 VAL A C 1
ATOM 704 O O . VAL A 1 98 ? -3.317 4.669 13.441 1.00 93.12 98 VAL A O 1
ATOM 707 N N . GLY A 1 99 ? -4.864 5.297 14.942 1.00 93.38 99 GLY A N 1
ATOM 708 C CA . GLY A 1 99 ? -5.203 6.519 14.220 1.00 93.38 99 GLY A CA 1
ATOM 709 C C . GLY A 1 99 ? -6.222 7.455 14.853 1.00 93.38 99 GLY A C 1
ATOM 710 O O . GLY A 1 99 ? -6.618 7.298 15.997 1.00 93.38 99 GLY A O 1
ATOM 711 N N . GLN A 1 100 ? -6.639 8.502 14.133 1.00 94.38 100 GLN A N 1
ATOM 712 C CA . GLN A 1 100 ? -7.712 9.383 14.625 1.00 94.38 100 GLN A CA 1
ATOM 713 C C . GLN A 1 100 ? -9.089 8.747 14.422 1.00 94.38 100 GLN A C 1
ATOM 715 O O . GLN A 1 100 ? -9.919 8.808 15.328 1.00 94.38 100 GLN A O 1
ATOM 720 N N . PHE A 1 101 ? -9.302 8.150 13.250 1.00 95.38 101 PHE A N 1
ATOM 721 C CA . PHE A 1 101 ? -10.490 7.389 12.880 1.00 95.38 101 PHE A CA 1
ATOM 722 C C . PHE A 1 101 ? -10.048 5.982 12.494 1.00 95.38 101 PHE A C 1
ATOM 724 O O . PHE A 1 101 ? -9.217 5.836 11.597 1.00 95.38 101 PHE A O 1
ATOM 731 N N . VAL A 1 102 ? -10.582 4.979 13.178 1.00 92.75 102 VAL A N 1
ATOM 732 C CA . VAL A 1 102 ? -10.197 3.578 13.018 1.00 92.75 102 VAL A CA 1
ATOM 733 C C . VAL A 1 102 ? -11.448 2.748 12.765 1.00 92.75 102 VAL A C 1
ATOM 735 O O . VAL A 1 102 ? -12.426 2.876 13.504 1.00 92.75 102 VAL A O 1
ATOM 738 N N . VAL A 1 103 ? -11.417 1.923 11.722 1.00 93.56 103 VAL A N 1
ATOM 739 C CA . VAL A 1 103 ? -12.471 0.964 11.385 1.00 93.56 103 VAL A CA 1
ATOM 740 C C . VAL A 1 103 ? -11.846 -0.413 11.171 1.00 93.56 103 VAL A C 1
ATOM 742 O O . VAL A 1 103 ? -10.940 -0.525 10.353 1.00 93.56 103 VAL A O 1
ATOM 745 N N . GLY A 1 104 ? -12.335 -1.436 11.863 1.00 91.38 104 GLY A N 1
ATOM 746 C CA . GLY A 1 104 ? -11.834 -2.811 11.763 1.00 91.38 104 GLY A CA 1
ATOM 747 C C . GLY A 1 104 ? -11.440 -3.390 13.115 1.00 91.38 104 GLY A C 1
ATOM 748 O O . GLY A 1 104 ? -11.623 -2.746 14.155 1.00 91.38 104 GLY A O 1
ATOM 749 N N . ASP A 1 105 ? -10.879 -4.592 13.084 1.00 88.44 105 ASP A N 1
ATOM 750 C CA . ASP A 1 105 ? -10.654 -5.411 14.268 1.00 88.44 105 ASP A CA 1
ATOM 751 C C . ASP A 1 105 ? -9.152 -5.569 14.557 1.00 88.44 105 ASP A C 1
ATOM 753 O O . ASP A 1 105 ? -8.334 -5.867 13.684 1.00 88.44 105 ASP A O 1
ATOM 757 N N . SER A 1 106 ? -8.752 -5.335 15.813 1.00 87.31 106 SER A N 1
ATOM 758 C CA . SER A 1 106 ? -7.376 -5.588 16.272 1.00 87.31 106 SER A CA 1
ATOM 759 C C . SER A 1 106 ? -7.252 -5.602 17.794 1.00 87.31 106 SER A C 1
ATOM 761 O O . SER A 1 106 ? -8.172 -5.234 18.525 1.00 87.31 106 SER A O 1
ATOM 763 N N . SER A 1 107 ? -6.073 -5.967 18.294 1.00 83.94 107 SER A N 1
ATOM 764 C CA . SER A 1 107 ? -5.708 -5.758 19.692 1.00 83.94 107 SER A CA 1
ATOM 765 C C . SER A 1 107 ? -4.228 -5.380 19.797 1.00 83.94 107 SER A C 1
ATOM 767 O O . SER A 1 107 ? -3.388 -6.282 19.856 1.00 83.94 107 SER A O 1
ATOM 769 N N . PRO A 1 108 ? -3.882 -4.074 19.877 1.00 86.88 108 PRO A N 1
ATOM 770 C CA . PRO A 1 108 ? -4.728 -2.946 20.310 1.00 86.88 108 PRO A CA 1
ATOM 771 C C . PRO A 1 108 ? -5.429 -2.125 19.205 1.00 86.88 108 PRO A C 1
ATOM 773 O O . PRO A 1 108 ? -4.842 -1.835 18.165 1.00 86.88 108 PRO A O 1
ATOM 776 N N . LEU A 1 109 ? -6.625 -1.605 19.529 1.00 88.12 109 LEU A N 1
ATOM 777 C CA . LEU A 1 109 ? -7.327 -0.531 18.803 1.00 88.12 109 LEU A CA 1
ATOM 778 C C . LEU A 1 109 ? -7.103 0.824 19.491 1.00 88.12 109 LEU A C 1
ATOM 780 O O . LEU A 1 109 ? -7.577 1.044 20.607 1.00 88.12 109 LEU A O 1
ATOM 784 N N . VAL A 1 110 ? -6.419 1.760 18.829 1.00 90.50 110 VAL A N 1
ATOM 785 C CA . VAL A 1 110 ? -6.136 3.095 19.381 1.00 90.50 110 VAL A CA 1
ATOM 786 C C . VAL A 1 110 ? -6.658 4.184 18.454 1.00 90.50 110 VAL A C 1
ATOM 788 O O . VAL A 1 110 ? -6.099 4.427 17.385 1.00 90.50 110 VAL A O 1
ATOM 791 N N . GLY A 1 111 ? -7.677 4.921 18.901 1.00 90.88 111 GLY A N 1
ATOM 792 C CA . GLY A 1 111 ? -8.087 6.134 18.210 1.00 90.88 111 GLY A CA 1
ATOM 793 C C . GLY A 1 111 ? -9.132 6.984 18.908 1.00 90.88 111 GLY A C 1
ATOM 794 O O . GLY A 1 111 ? -9.628 6.650 19.980 1.00 90.88 111 GLY A O 1
ATOM 795 N N . ARG A 1 112 ? -9.434 8.139 18.303 1.00 91.69 112 ARG A N 1
ATOM 796 C CA . ARG A 1 112 ? -10.444 9.075 18.825 1.00 91.69 112 ARG A CA 1
ATOM 797 C C . ARG A 1 112 ? -11.862 8.625 18.475 1.00 91.69 112 ARG A C 1
ATOM 799 O O . ARG A 1 112 ? -12.777 8.843 19.261 1.00 91.69 112 ARG A O 1
ATOM 806 N N . PHE A 1 113 ? -12.026 8.033 17.298 1.00 92.81 113 PHE A N 1
ATOM 807 C CA . PHE A 1 113 ? -13.268 7.438 16.822 1.00 92.81 113 PHE A CA 1
ATOM 808 C C . PHE A 1 113 ? -12.949 6.030 16.329 1.00 92.81 113 PHE A C 1
ATOM 810 O O . PHE A 1 113 ? -12.131 5.881 15.422 1.00 92.81 113 PHE A O 1
ATOM 817 N N . VAL A 1 114 ? -13.562 5.021 16.943 1.00 90.88 114 VAL A N 1
ATOM 818 C CA . VAL A 1 114 ? -13.299 3.606 16.659 1.00 90.88 114 VAL A CA 1
ATOM 819 C C . VAL A 1 114 ? -14.618 2.915 16.328 1.00 90.88 114 VAL A C 1
ATOM 821 O O . VAL A 1 114 ? -15.606 3.115 17.035 1.00 90.88 114 VAL A O 1
ATOM 824 N N . VAL A 1 115 ? -14.628 2.136 15.248 1.00 92.00 115 VAL A N 1
ATOM 825 C CA . VAL A 1 115 ? -15.731 1.257 14.845 1.00 92.00 115 VAL A CA 1
ATOM 826 C C . VAL A 1 115 ? -15.155 -0.130 14.576 1.00 92.00 115 VAL A C 1
ATOM 828 O O . VAL A 1 115 ? -14.432 -0.307 13.604 1.00 92.00 115 VAL A O 1
ATOM 831 N N . GLY A 1 116 ? -15.468 -1.100 15.423 1.00 86.69 116 GLY A N 1
ATOM 832 C CA . GLY A 1 116 ? -14.921 -2.454 15.348 1.00 86.69 116 GLY A CA 1
ATOM 833 C C . GLY A 1 116 ? -14.752 -3.035 16.742 1.00 86.69 116 GLY A C 1
ATOM 834 O O . GLY A 1 116 ? -15.020 -2.349 17.738 1.00 86.69 116 GLY A O 1
ATOM 835 N N . ASP A 1 117 ? -14.306 -4.279 16.803 1.00 78.88 117 ASP A N 1
ATOM 836 C CA . ASP A 1 117 ? -14.164 -5.020 18.044 1.00 78.88 117 ASP A CA 1
ATOM 837 C C . ASP A 1 117 ? -12.688 -5.168 18.421 1.00 78.88 117 ASP A C 1
ATOM 839 O O . ASP A 1 117 ? -11.839 -5.632 17.658 1.00 78.88 117 ASP A O 1
ATOM 843 N N . SER A 1 118 ? -12.365 -4.804 19.662 1.00 69.62 118 SER A N 1
ATOM 844 C CA . SER A 1 118 ? -11.086 -5.184 20.255 1.00 69.62 118 SER A CA 1
ATOM 845 C C . SER A 1 118 ? -11.224 -6.600 20.796 1.00 69.62 118 SER A C 1
ATOM 847 O O . SER A 1 118 ? -11.733 -6.771 21.906 1.00 69.62 118 SER A O 1
ATOM 849 N N . SER A 1 119 ? -10.807 -7.613 20.040 1.00 61.31 119 SER A N 1
ATOM 850 C CA . SER A 1 119 ? -10.752 -8.982 20.560 1.00 61.31 119 SER A CA 1
ATOM 851 C C . SER A 1 119 ? -9.469 -9.176 21.376 1.00 61.31 119 SER A C 1
ATOM 853 O O . SER A 1 119 ? -8.390 -9.197 20.791 1.00 61.31 119 SER A O 1
ATOM 855 N N . PRO A 1 120 ? -9.535 -9.374 22.709 1.00 53.16 120 PRO A N 1
ATOM 856 C CA . PRO A 1 120 ? -8.351 -9.686 23.512 1.00 53.16 120 PRO A CA 1
ATOM 857 C C . PRO A 1 120 ? -7.903 -11.157 23.374 1.00 53.16 120 PRO A C 1
ATOM 859 O O . PRO A 1 120 ? -7.041 -11.593 24.131 1.00 53.16 120 PRO A O 1
ATOM 862 N N . TYR A 1 121 ? -8.505 -11.927 22.457 1.00 39.59 121 TYR A N 1
ATOM 863 C CA . TYR A 1 121 ? -8.317 -13.372 22.302 1.00 39.59 121 TYR A CA 1
ATOM 864 C C . TYR A 1 121 ? -8.010 -13.757 20.846 1.00 39.59 121 TYR A C 1
ATOM 866 O O . TYR A 1 121 ? -8.840 -14.351 20.157 1.00 39.59 121 TYR A O 1
ATOM 874 N N . LEU A 1 122 ? -6.795 -13.429 20.410 1.00 46.66 122 LEU A N 1
ATOM 875 C CA . LEU A 1 122 ? -5.964 -14.320 19.595 1.00 46.66 122 LEU A CA 1
ATOM 876 C C . LEU A 1 122 ? -4.780 -14.767 20.458 1.00 46.66 122 LEU A C 1
ATOM 878 O O . LEU A 1 122 ? -4.318 -13.937 21.275 1.00 46.66 122 LEU A O 1
#